Protein AF-A0A7S2B6I6-F1 (afdb_monomer)

Foldseek 3Di:
DDDDDPPQDADADADDDADPDPDDPPDDDDDPVVVPAAADQDPPLQQWEWDQGADPVGRDPRDRIYIYGPDDDDVPGGHHHHPHHCVNVVDLVVSQVVCCVPPNDGDDHPSND

Structure (mmCIF, N/CA/C/O backbone):
data_AF-A0A7S2B6I6-F1
#
_entry.id   AF-A0A7S2B6I6-F1
#
loop_
_atom_site.group_PDB
_atom_site.id
_atom_site.type_symbol
_atom_site.label_atom_id
_atom_site.label_alt_id
_atom_site.label_comp_id
_atom_site.label_asym_id
_atom_site.label_entity_id
_atom_site.label_seq_id
_atom_site.pdbx_PDB_ins_code
_atom_site.Cartn_x
_atom_site.Cartn_y
_atom_site.Cartn_z
_atom_site.occupancy
_atom_site.B_iso_or_equiv
_atom_site.auth_seq_id
_atom_site.auth_comp_id
_atom_site.auth_asym_id
_atom_site.auth_atom_id
_atom_site.pdbx_PDB_model_num
ATOM 1 N N . GLY A 1 1 ? 11.445 10.837 -34.053 1.00 36.44 1 GLY A N 1
ATOM 2 C CA . GLY A 1 1 ? 11.838 9.477 -33.651 1.00 36.44 1 GLY A CA 1
ATOM 3 C C . GLY A 1 1 ? 11.148 9.204 -32.345 1.00 36.44 1 GLY A C 1
ATOM 4 O O . GLY A 1 1 ? 11.408 9.941 -31.406 1.00 36.44 1 GLY A O 1
ATOM 5 N N . ALA A 1 2 ? 10.172 8.302 -32.346 1.00 36.53 2 ALA A N 1
ATOM 6 C CA . ALA A 1 2 ? 9.285 8.082 -31.212 1.00 36.53 2 ALA A CA 1
ATOM 7 C C . ALA A 1 2 ? 9.985 7.281 -30.103 1.00 36.53 2 ALA A C 1
ATOM 9 O O . ALA A 1 2 ? 10.546 6.223 -30.371 1.00 36.53 2 ALA A O 1
ATOM 10 N N . ASP A 1 3 ? 9.941 7.869 -28.907 1.00 42.91 3 ASP A N 1
ATOM 11 C CA . ASP A 1 3 ? 9.575 7.259 -27.625 1.00 42.91 3 ASP A CA 1
ATOM 12 C C . ASP A 1 3 ? 10.276 5.948 -27.227 1.00 42.91 3 ASP A C 1
ATOM 14 O O . ASP A 1 3 ? 9.858 4.850 -27.589 1.00 42.91 3 ASP A O 1
ATOM 18 N N . ALA A 1 4 ? 11.334 6.085 -26.424 1.00 40.16 4 ALA A N 1
ATOM 19 C CA . ALA A 1 4 ? 11.896 4.995 -25.642 1.00 40.16 4 ALA A CA 1
ATOM 20 C C . ALA A 1 4 ? 11.369 5.085 -24.200 1.00 40.16 4 ALA A C 1
ATOM 22 O O . ALA A 1 4 ? 12.025 5.613 -23.307 1.00 40.16 4 ALA A O 1
ATOM 23 N N . SER A 1 5 ? 10.186 4.504 -24.017 1.00 41.97 5 SER A N 1
ATOM 24 C CA . SER A 1 5 ? 9.913 3.578 -22.917 1.00 41.97 5 SER A CA 1
ATOM 25 C C . SER A 1 5 ? 9.896 4.168 -21.503 1.00 41.97 5 SER A C 1
ATOM 27 O O . SER A 1 5 ? 10.746 3.847 -20.678 1.00 41.97 5 SER A O 1
ATOM 29 N N . ASN A 1 6 ? 8.799 4.845 -21.149 1.00 38.66 6 ASN A N 1
ATOM 30 C CA . ASN A 1 6 ? 8.284 4.893 -19.766 1.00 38.66 6 ASN A CA 1
ATOM 31 C C . ASN A 1 6 ? 7.772 3.510 -19.288 1.00 38.66 6 ASN A C 1
ATOM 33 O O . ASN A 1 6 ? 6.760 3.405 -18.592 1.00 38.66 6 ASN A O 1
ATOM 37 N N . ALA A 1 7 ? 8.418 2.427 -19.719 1.00 37.69 7 ALA A N 1
ATOM 38 C CA . ALA A 1 7 ? 8.049 1.072 -19.362 1.00 37.69 7 ALA A CA 1
ATOM 39 C C . ALA A 1 7 ? 8.603 0.785 -17.967 1.00 37.69 7 ALA A C 1
ATOM 41 O O . ALA A 1 7 ? 9.738 0.350 -17.818 1.00 37.69 7 ALA A O 1
ATOM 42 N N . VAL A 1 8 ? 7.797 1.065 -16.945 1.00 43.56 8 VAL A N 1
ATOM 43 C CA . VAL A 1 8 ? 8.004 0.490 -15.616 1.00 43.56 8 VAL A CA 1
ATOM 44 C C . VAL A 1 8 ? 7.504 -0.948 -15.694 1.00 43.56 8 VAL A C 1
ATOM 46 O O . VAL A 1 8 ? 6.296 -1.193 -15.730 1.00 43.56 8 VAL A O 1
ATOM 49 N N . THR A 1 9 ? 8.428 -1.895 -15.792 1.00 43.25 9 THR A N 1
ATOM 50 C CA . THR A 1 9 ? 8.135 -3.322 -15.665 1.00 43.25 9 THR A CA 1
ATOM 51 C C . THR A 1 9 ? 7.919 -3.650 -14.194 1.00 43.25 9 THR A C 1
ATOM 53 O O . THR A 1 9 ? 8.762 -3.360 -13.353 1.00 43.25 9 THR A O 1
ATOM 56 N N . ILE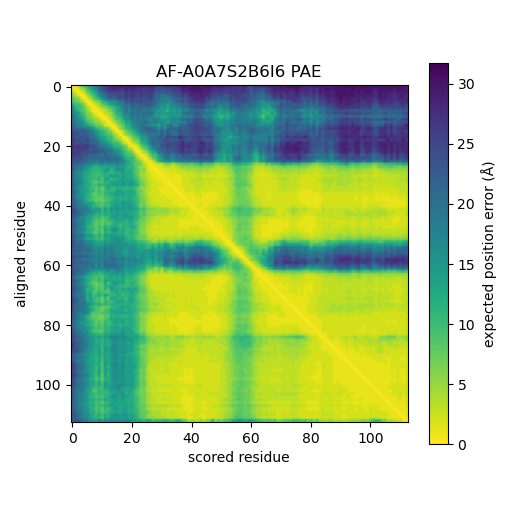 A 1 10 ? 6.763 -4.233 -13.876 1.00 49.75 10 ILE A N 1
ATOM 57 C CA . ILE A 1 10 ? 6.546 -4.892 -12.588 1.00 49.75 10 ILE A CA 1
ATOM 58 C C . ILE A 1 10 ? 6.821 -6.368 -12.822 1.00 49.75 10 ILE A C 1
ATOM 60 O O . ILE A 1 10 ? 5.960 -7.088 -13.332 1.00 49.75 10 ILE A O 1
ATOM 64 N N . ASP A 1 11 ? 8.017 -6.805 -12.453 1.00 51.62 11 ASP A N 1
ATOM 65 C CA . ASP A 1 11 ? 8.331 -8.223 -12.387 1.00 51.62 11 ASP A CA 1
ATOM 66 C C . ASP A 1 11 ? 7.903 -8.763 -11.022 1.00 51.62 11 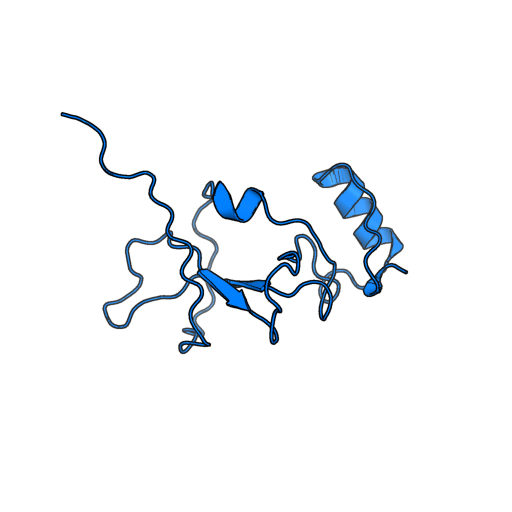ASP A C 1
ATOM 68 O O . ASP A 1 11 ? 8.331 -8.286 -9.971 1.00 51.62 11 ASP A O 1
ATOM 72 N N . ILE A 1 12 ? 7.019 -9.760 -11.036 1.00 46.25 12 ILE A N 1
ATOM 73 C CA . ILE A 1 12 ? 6.685 -10.543 -9.846 1.00 46.25 12 ILE A CA 1
ATOM 74 C C . ILE A 1 12 ? 7.667 -11.713 -9.826 1.00 46.25 12 ILE A C 1
ATOM 76 O O . ILE A 1 12 ? 7.426 -12.750 -10.445 1.00 46.25 12 ILE A O 1
ATOM 80 N N . ALA A 1 13 ? 8.805 -11.523 -9.162 1.00 45.59 13 ALA A N 1
ATOM 81 C CA . ALA A 1 13 ? 9.812 -12.563 -8.988 1.00 45.59 13 ALA A CA 1
ATOM 82 C C . ALA A 1 13 ? 9.661 -13.248 -7.612 1.00 45.59 13 ALA A C 1
ATOM 84 O O . ALA A 1 13 ? 9.332 -12.582 -6.627 1.00 45.59 13 ALA A O 1
ATOM 85 N N . PRO A 1 14 ? 9.911 -14.568 -7.499 1.00 39.66 14 PRO A N 1
ATOM 86 C CA . PRO A 1 14 ? 10.132 -15.205 -6.199 1.00 39.66 14 PRO A CA 1
ATOM 87 C C . PRO A 1 14 ? 11.362 -14.582 -5.516 1.00 39.66 14 PRO A C 1
ATOM 89 O O . PRO A 1 14 ? 12.230 -14.063 -6.214 1.00 39.66 14 PRO A O 1
ATOM 92 N N . LEU A 1 15 ? 11.440 -14.634 -4.174 1.00 44.94 15 LEU A N 1
ATOM 93 C CA . LEU A 1 15 ? 12.512 -14.009 -3.377 1.00 44.94 15 LEU A CA 1
ATOM 94 C C . LEU A 1 15 ? 13.906 -14.251 -3.992 1.00 44.94 15 LEU A C 1
ATOM 96 O O . LEU A 1 15 ? 14.498 -15.317 -3.821 1.00 44.94 15 LEU A O 1
ATOM 100 N N . ALA A 1 16 ? 14.438 -13.242 -4.676 1.00 47.41 16 ALA A N 1
ATOM 101 C CA . ALA A 1 16 ? 15.851 -13.144 -4.998 1.00 47.41 16 ALA A CA 1
ATOM 102 C C . ALA A 1 16 ? 16.559 -12.422 -3.844 1.00 47.41 16 ALA A C 1
ATOM 104 O O . ALA A 1 16 ? 15.976 -11.561 -3.185 1.00 47.41 16 ALA A O 1
ATOM 105 N N . SER A 1 17 ? 17.805 -12.818 -3.581 1.00 46.62 17 SER A N 1
ATOM 106 C CA . SER A 1 17 ? 18.631 -12.332 -2.472 1.00 46.62 17 SER A CA 1
ATOM 107 C C . SER A 1 17 ? 18.632 -10.801 -2.390 1.00 46.62 17 SER A C 1
ATOM 109 O O . SER A 1 17 ? 19.189 -10.129 -3.254 1.00 46.62 17 SER A O 1
ATOM 111 N N . THR A 1 18 ? 18.042 -10.244 -1.331 1.00 47.09 18 THR A N 1
ATOM 112 C CA . THR A 1 18 ? 18.069 -8.806 -1.060 1.00 47.09 18 THR A CA 1
ATOM 113 C C . THR A 1 18 ? 19.470 -8.394 -0.609 1.00 47.09 18 THR A C 1
ATOM 115 O O . THR A 1 18 ? 20.030 -8.921 0.353 1.00 47.09 18 THR A O 1
ATOM 118 N N . CYS A 1 19 ? 20.079 -7.446 -1.316 1.00 44.75 19 CYS A N 1
ATOM 119 C CA . CYS A 1 19 ? 21.341 -6.841 -0.910 1.00 44.75 19 CYS A CA 1
ATOM 120 C C . CYS A 1 19 ? 21.113 -5.957 0.329 1.00 44.75 19 CYS A C 1
ATOM 122 O O . CYS A 1 19 ? 20.547 -4.870 0.246 1.00 44.75 19 CYS A O 1
ATOM 124 N N . ALA A 1 20 ? 21.556 -6.437 1.494 1.00 45.62 20 ALA A N 1
ATOM 125 C CA . ALA A 1 20 ? 21.386 -5.813 2.809 1.00 45.62 20 ALA A CA 1
ATOM 126 C C . ALA A 1 20 ? 22.317 -4.605 3.054 1.00 45.62 20 ALA A C 1
ATOM 128 O O . ALA A 1 20 ? 22.971 -4.510 4.092 1.00 45.62 20 ALA A O 1
ATOM 129 N N . SER A 1 21 ? 22.428 -3.685 2.097 1.00 44.47 21 SER A N 1
ATOM 130 C CA . SER A 1 21 ? 23.113 -2.406 2.310 1.00 44.47 21 SER A CA 1
ATOM 131 C C . SER A 1 21 ? 22.065 -1.322 2.491 1.00 44.47 21 SER A C 1
ATOM 133 O O . SER A 1 21 ? 21.226 -1.129 1.619 1.00 44.47 21 SER A O 1
ATOM 135 N N . ALA A 1 22 ? 22.087 -0.675 3.659 1.00 44.81 22 ALA A N 1
ATOM 136 C CA . ALA A 1 22 ? 21.155 0.371 4.059 1.00 44.81 22 ALA A CA 1
ATOM 137 C C . ALA A 1 22 ? 20.998 1.415 2.945 1.00 44.81 22 ALA A C 1
ATOM 139 O O . ALA A 1 22 ? 21.890 2.230 2.712 1.00 44.81 22 ALA A O 1
ATOM 140 N N . LEU A 1 23 ? 19.868 1.353 2.242 1.00 50.78 23 LEU A N 1
ATOM 141 C CA . LEU A 1 23 ? 19.532 2.275 1.171 1.00 50.78 23 LEU A CA 1
ATOM 142 C C . LEU A 1 23 ? 19.237 3.638 1.803 1.00 50.78 23 LEU A C 1
ATOM 144 O O . LEU A 1 23 ? 18.186 3.837 2.414 1.00 50.78 23 LEU A O 1
ATOM 148 N N . SER A 1 24 ? 20.160 4.590 1.671 1.00 48.06 24 SER A N 1
ATOM 149 C CA . SER A 1 24 ? 19.783 5.999 1.733 1.00 48.06 24 SER A CA 1
ATOM 150 C C . SER A 1 24 ? 18.827 6.254 0.574 1.00 48.06 24 SER A C 1
ATOM 152 O O . SER A 1 24 ? 19.156 5.971 -0.576 1.00 48.06 24 SER A O 1
ATOM 154 N N . VAL A 1 25 ? 17.625 6.746 0.867 1.00 51.41 25 VAL A N 1
ATOM 155 C CA . VAL A 1 25 ? 16.663 7.125 -0.173 1.00 51.41 25 VAL A CA 1
ATOM 156 C C . VAL A 1 25 ? 17.232 8.323 -0.935 1.00 51.41 25 VAL A C 1
ATOM 158 O O . VAL A 1 25 ? 17.077 9.468 -0.517 1.00 51.41 25 VAL A O 1
ATOM 161 N N . GLU A 1 26 ? 17.916 8.070 -2.046 1.00 64.56 26 GLU A N 1
ATOM 162 C CA . GLU A 1 26 ? 18.380 9.100 -2.973 1.00 64.56 26 GLU A CA 1
ATOM 163 C C . GLU A 1 26 ? 17.396 9.204 -4.138 1.00 64.56 26 GLU A C 1
ATOM 165 O O . GLU A 1 26 ? 17.588 8.647 -5.214 1.00 64.56 26 GLU A O 1
ATOM 170 N N . GLY A 1 27 ? 16.298 9.925 -3.894 1.00 69.56 27 GLY A N 1
ATOM 171 C CA . GLY A 1 27 ? 15.360 10.346 -4.933 1.00 69.56 27 GLY A CA 1
ATOM 172 C C . GLY A 1 27 ? 13.909 9.933 -4.703 1.00 69.56 27 GLY A C 1
ATOM 173 O O . GLY A 1 27 ? 13.564 9.158 -3.815 1.00 69.56 27 GLY A O 1
ATOM 174 N N . SER A 1 28 ? 13.026 10.503 -5.516 1.00 78.38 28 SER A N 1
ATOM 175 C CA . SER A 1 28 ? 11.610 10.144 -5.594 1.00 78.38 28 SER A CA 1
ATOM 176 C C . SER A 1 28 ? 11.264 9.880 -7.053 1.00 78.38 28 SER A C 1
ATOM 178 O O . SER A 1 28 ? 11.755 10.579 -7.938 1.00 78.38 28 SER A O 1
ATOM 180 N N . ALA A 1 29 ? 10.417 8.887 -7.302 1.00 82.56 29 ALA A N 1
ATOM 181 C CA . ALA A 1 29 ? 9.998 8.498 -8.642 1.00 82.56 29 ALA A CA 1
ATOM 182 C C . ALA A 1 29 ? 8.491 8.224 -8.681 1.00 82.56 29 ALA A C 1
ATOM 184 O O . ALA A 1 29 ? 7.868 7.933 -7.657 1.00 82.56 29 ALA A O 1
ATOM 185 N N . LEU A 1 30 ? 7.906 8.346 -9.873 1.00 85.75 30 LEU A N 1
ATOM 186 C CA . LEU A 1 30 ? 6.495 8.064 -10.119 1.00 85.75 30 LEU A CA 1
ATOM 187 C C . LEU A 1 30 ? 6.351 6.684 -10.753 1.00 85.75 30 LEU A C 1
ATOM 189 O O . LEU A 1 30 ? 6.799 6.455 -11.874 1.00 85.75 30 LEU A O 1
ATOM 193 N N . TYR A 1 31 ? 5.666 5.793 -10.046 1.00 87.31 31 TYR A N 1
ATOM 194 C CA . TYR A 1 31 ? 5.404 4.428 -10.483 1.00 87.31 31 TYR A CA 1
ATOM 195 C C . TYR A 1 31 ? 3.902 4.252 -10.691 1.00 87.31 31 TYR A C 1
ATOM 197 O O . TYR A 1 31 ? 3.149 3.983 -9.755 1.00 87.31 31 TYR A O 1
ATOM 205 N N . LEU A 1 32 ? 3.444 4.459 -11.925 1.00 89.62 32 LEU A N 1
ATOM 206 C CA . LEU A 1 32 ? 2.010 4.537 -12.223 1.00 89.62 32 LEU A CA 1
ATOM 207 C C . LEU A 1 32 ? 1.269 3.243 -11.884 1.00 89.62 32 LEU A C 1
ATOM 209 O O . LEU A 1 32 ? 0.200 3.291 -11.288 1.00 89.62 32 LEU A O 1
ATOM 213 N N . LEU A 1 33 ? 1.851 2.091 -12.221 1.00 89.81 33 LEU A N 1
ATOM 214 C CA . LEU A 1 33 ? 1.212 0.801 -11.977 1.00 89.81 33 LEU A CA 1
ATOM 215 C C . LEU A 1 33 ? 1.133 0.468 -10.481 1.00 89.81 33 LEU A C 1
ATOM 217 O O . LEU A 1 33 ? 0.089 0.018 -10.019 1.00 89.81 33 LEU A O 1
ATOM 221 N N . SER A 1 34 ? 2.184 0.739 -9.700 1.00 90.44 34 SER A N 1
ATOM 222 C CA . SER A 1 34 ? 2.131 0.508 -8.251 1.00 90.44 34 SER A CA 1
ATOM 223 C C . SER A 1 34 ? 1.250 1.515 -7.513 1.00 90.44 34 SER A C 1
ATOM 225 O O . SER A 1 34 ? 0.688 1.180 -6.474 1.00 90.44 34 SER A O 1
ATOM 227 N N . SER A 1 35 ? 1.054 2.713 -8.073 1.00 92.25 35 SER A N 1
ATOM 228 C CA . SER A 1 35 ? 0.122 3.715 -7.536 1.00 92.25 35 SER A CA 1
ATOM 229 C C . SER A 1 35 ? -1.345 3.271 -7.610 1.00 92.25 35 SER A C 1
ATOM 231 O O . SER A 1 35 ? -2.191 3.868 -6.952 1.00 92.25 35 SER A O 1
ATOM 233 N N . MET A 1 36 ? -1.656 2.222 -8.382 1.00 94.62 36 MET A N 1
ATOM 234 C CA . MET A 1 36 ? -2.994 1.622 -8.453 1.00 94.62 36 MET A CA 1
ATOM 235 C C . MET A 1 36 ? -3.273 0.620 -7.321 1.00 94.62 36 MET A C 1
ATOM 237 O O . MET A 1 36 ? -4.406 0.162 -7.184 1.00 94.62 36 MET A O 1
ATOM 241 N N . LEU A 1 37 ? -2.261 0.239 -6.533 1.00 96.12 37 LEU A N 1
ATOM 242 C CA . LEU A 1 37 ? -2.400 -0.742 -5.457 1.00 96.12 37 LEU A CA 1
ATOM 243 C C . LEU A 1 37 ? -2.999 -0.088 -4.221 1.00 96.12 37 LEU A C 1
ATOM 245 O O . LEU A 1 37 ? -2.428 0.861 -3.689 1.00 96.12 37 LEU A O 1
ATOM 249 N N . ASN A 1 38 ? -4.107 -0.630 -3.723 1.00 97.38 38 ASN A N 1
ATOM 250 C CA . ASN A 1 38 ? -4.738 -0.129 -2.508 1.00 97.38 38 ASN A CA 1
ATOM 251 C C . ASN A 1 38 ? -3.961 -0.512 -1.244 1.00 97.38 38 ASN A C 1
ATOM 253 O O . ASN A 1 38 ? -3.105 -1.399 -1.225 1.00 97.38 38 ASN A O 1
ATOM 257 N N . HIS A 1 39 ? -4.308 0.160 -0.151 1.00 96.94 39 HIS A N 1
ATOM 258 C CA . HIS A 1 39 ? -3.681 -0.044 1.142 1.00 96.94 39 HIS A CA 1
ATOM 259 C C . HIS A 1 39 ? -4.292 -1.196 1.953 1.00 96.94 39 HIS A C 1
ATOM 261 O O . HIS A 1 39 ? -5.511 -1.292 2.108 1.00 96.94 39 HIS A O 1
ATOM 267 N N . ALA A 1 40 ? -3.430 -1.961 2.619 1.00 97.00 40 ALA A N 1
ATOM 268 C CA . ALA A 1 40 ? -3.749 -2.686 3.846 1.00 97.00 40 ALA A CA 1
ATOM 269 C C . ALA A 1 40 ? -2.625 -2.486 4.878 1.00 97.00 40 ALA A C 1
ATOM 271 O O . ALA A 1 40 ? -1.473 -2.286 4.507 1.00 97.00 40 ALA A O 1
ATOM 272 N N . CYS A 1 41 ? -2.945 -2.494 6.177 1.00 95.38 41 CYS A N 1
ATOM 273 C CA . CYS A 1 41 ? -1.988 -2.062 7.207 1.00 95.38 41 CYS A CA 1
ATOM 274 C C . CYS A 1 41 ? -0.835 -3.044 7.451 1.00 95.38 41 CYS A C 1
ATOM 276 O O . CYS A 1 41 ? 0.216 -2.629 7.939 1.00 95.38 41 CYS A O 1
ATOM 278 N N . GLY A 1 42 ? -1.029 -4.323 7.139 1.00 91.94 42 GLY A N 1
ATOM 279 C CA . GLY A 1 42 ? -0.026 -5.363 7.330 1.00 91.94 42 GLY A CA 1
ATOM 280 C C . GLY A 1 42 ? -0.524 -6.729 6.872 1.00 91.94 42 GLY A C 1
ATOM 281 O O . GLY A 1 42 ? -1.654 -6.867 6.387 1.00 91.94 42 GLY A O 1
ATOM 282 N N . ALA A 1 43 ? 0.332 -7.736 7.023 1.00 89.00 43 ALA A N 1
ATOM 283 C CA . ALA A 1 43 ? -0.013 -9.115 6.716 1.00 89.00 43 ALA A CA 1
ATOM 284 C C . ALA A 1 43 ? -1.203 -9.606 7.577 1.00 89.00 43 ALA A C 1
ATOM 286 O O . ALA A 1 43 ? -1.337 -9.205 8.737 1.00 89.00 43 ALA A O 1
ATOM 287 N N . PRO A 1 44 ? -2.074 -10.480 7.036 1.00 91.31 44 PRO A N 1
ATOM 288 C CA . PRO A 1 44 ? -2.009 -11.068 5.694 1.00 91.31 44 PRO A CA 1
ATOM 289 C C . PRO A 1 44 ? -2.702 -10.231 4.601 1.00 91.31 44 PRO A C 1
ATOM 291 O O . PRO A 1 44 ? -2.705 -10.653 3.443 1.00 91.31 44 PRO A O 1
ATOM 294 N N . ASP A 1 45 ? -3.322 -9.098 4.947 1.00 94.88 45 ASP A N 1
ATOM 295 C CA . ASP A 1 45 ? -4.122 -8.297 4.008 1.00 94.88 45 ASP A CA 1
ATOM 296 C C . ASP A 1 45 ? -3.252 -7.493 3.037 1.00 94.88 45 ASP A C 1
ATOM 298 O O . ASP A 1 45 ? -3.620 -7.353 1.871 1.00 94.88 45 ASP A O 1
ATOM 302 N N . ALA A 1 46 ? -2.108 -6.983 3.509 1.00 95.62 46 ALA A N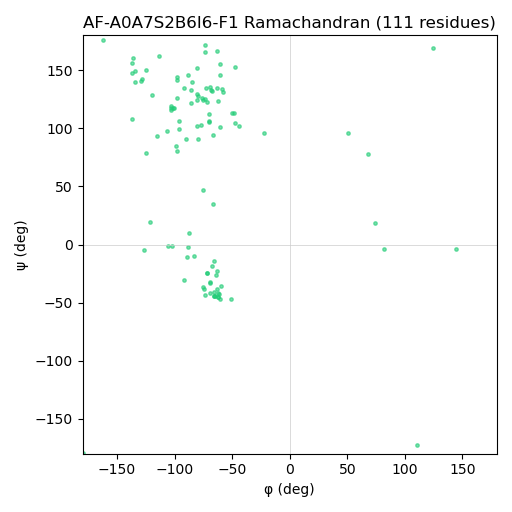 1
ATOM 303 C CA . ALA A 1 46 ? -1.035 -6.484 2.656 1.00 95.62 46 ALA A CA 1
ATOM 304 C C . ALA A 1 46 ? -0.230 -7.689 2.158 1.00 95.62 46 ALA A C 1
ATOM 306 O O . ALA A 1 46 ? 0.528 -8.302 2.912 1.00 95.62 46 ALA A O 1
ATOM 307 N N . ASN A 1 47 ? -0.476 -8.076 0.911 1.00 95.25 47 ASN A N 1
ATOM 308 C CA . ASN A 1 47 ? 0.047 -9.303 0.312 1.00 95.25 47 ASN A CA 1
ATOM 309 C C . ASN A 1 47 ? 1.235 -9.056 -0.629 1.00 95.25 47 ASN A C 1
ATOM 311 O O . ASN A 1 47 ? 1.799 -10.021 -1.141 1.00 95.25 47 ASN A O 1
ATOM 315 N N . VAL A 1 48 ? 1.634 -7.795 -0.822 1.00 94.50 48 VAL A N 1
ATOM 316 C CA . VAL A 1 48 ? 2.829 -7.403 -1.577 1.00 94.50 48 VAL A CA 1
ATOM 317 C C . VAL A 1 48 ? 3.617 -6.291 -0.873 1.00 94.50 48 VAL A C 1
ATOM 319 O O . VAL A 1 48 ? 3.038 -5.416 -0.225 1.00 94.50 48 VAL A O 1
ATOM 322 N N . GLU A 1 49 ? 4.937 -6.301 -1.041 1.00 91.56 49 GLU A N 1
ATOM 323 C CA . GLU A 1 49 ? 5.884 -5.302 -0.534 1.00 91.56 49 GLU A CA 1
ATOM 324 C C . GLU A 1 49 ? 6.740 -4.718 -1.664 1.00 91.56 49 GLU A C 1
ATOM 326 O O . GLU A 1 49 ? 7.013 -5.379 -2.666 1.00 91.56 49 GLU A O 1
ATOM 331 N N . PHE A 1 50 ? 7.166 -3.464 -1.501 1.00 87.88 50 PHE A N 1
ATOM 332 C CA . PHE A 1 50 ? 8.064 -2.795 -2.439 1.00 87.88 50 PHE A CA 1
ATOM 333 C C . PHE A 1 50 ? 9.513 -3.207 -2.187 1.00 87.88 50 PHE A C 1
ATOM 335 O O . PHE A 1 50 ? 10.010 -3.080 -1.070 1.00 87.88 50 PHE A O 1
ATOM 342 N N . ALA A 1 51 ? 10.208 -3.622 -3.240 1.00 83.56 51 ALA A N 1
ATOM 343 C CA . ALA A 1 51 ? 11.633 -3.905 -3.206 1.00 83.56 51 ALA A CA 1
ATOM 344 C C . ALA A 1 51 ? 12.355 -3.185 -4.344 1.00 83.56 51 ALA A C 1
ATOM 346 O O . ALA A 1 51 ? 11.877 -3.135 -5.476 1.00 83.56 51 ALA A O 1
ATOM 347 N N . PHE A 1 52 ? 13.537 -2.666 -4.036 1.00 77.25 52 PHE A N 1
ATOM 348 C CA . PHE A 1 52 ? 14.486 -2.171 -5.024 1.00 77.25 52 PHE A CA 1
ATOM 349 C C . PHE A 1 52 ? 15.608 -3.198 -5.095 1.00 77.25 52 PHE A C 1
ATOM 351 O O . PHE A 1 52 ? 16.457 -3.262 -4.205 1.00 77.25 52 PHE A O 1
ATOM 358 N N . LEU A 1 53 ? 15.536 -4.082 -6.088 1.00 67.44 53 LEU A N 1
ATOM 359 C CA . LEU A 1 53 ? 16.513 -5.150 -6.255 1.00 67.44 53 LEU A CA 1
ATOM 360 C C . LEU A 1 53 ? 17.710 -4.627 -7.050 1.00 67.44 53 LEU A C 1
ATOM 362 O O . LEU A 1 53 ? 17.548 -3.994 -8.091 1.00 67.44 53 LEU A O 1
ATOM 366 N N . CYS A 1 54 ? 18.915 -4.921 -6.569 1.00 62.75 54 CYS A N 1
ATOM 367 C CA . CYS A 1 54 ? 20.133 -4.761 -7.355 1.00 62.75 54 CYS A CA 1
ATOM 368 C C . CYS A 1 54 ? 20.426 -6.084 -8.075 1.00 62.75 54 CYS A C 1
ATOM 370 O O . CYS A 1 54 ? 20.342 -7.147 -7.460 1.00 62.75 54 CYS A O 1
ATOM 372 N N . GLY A 1 55 ? 20.758 -6.021 -9.365 1.00 56.78 55 GLY A N 1
ATOM 373 C CA . GLY A 1 55 ? 21.197 -7.180 -10.143 1.00 56.78 55 GLY A CA 1
ATOM 374 C C . GLY A 1 55 ? 22.624 -7.617 -9.788 1.00 56.78 55 GLY A C 1
ATOM 375 O O . GLY A 1 55 ? 23.344 -6.932 -9.056 1.00 56.78 55 GLY A O 1
ATOM 376 N N . GLU A 1 56 ? 23.050 -8.766 -10.321 1.00 54.44 56 GLU A N 1
ATOM 377 C CA . GLU A 1 56 ? 24.404 -9.322 -10.122 1.00 54.44 56 GLU A CA 1
ATOM 378 C C . GLU A 1 56 ? 25.507 -8.429 -10.726 1.00 54.44 56 GLU A C 1
ATOM 380 O O . GLU A 1 56 ? 26.643 -8.404 -10.256 1.00 54.44 56 GLU A O 1
ATOM 385 N N . ASP A 1 57 ? 25.148 -7.650 -11.741 1.00 54.31 57 ASP A N 1
ATOM 386 C CA . ASP A 1 57 ? 25.935 -6.651 -12.461 1.00 54.31 57 ASP A CA 1
ATOM 387 C C . ASP A 1 57 ? 25.882 -5.244 -11.816 1.00 54.31 57 ASP A C 1
ATOM 389 O O . ASP A 1 57 ? 26.406 -4.272 -12.366 1.00 54.31 57 ASP A O 1
ATOM 393 N N . GLY A 1 58 ? 25.322 -5.146 -10.604 1.00 53.22 58 GLY A N 1
ATOM 394 C CA . GLY A 1 58 ? 25.169 -3.920 -9.820 1.00 53.22 58 GLY A CA 1
ATOM 395 C C . GLY A 1 58 ? 23.711 -3.477 -9.718 1.00 53.22 58 GLY A C 1
ATOM 396 O O . GLY A 1 58 ? 22.793 -4.179 -10.141 1.00 53.22 58 GLY A O 1
ATOM 397 N N . CYS A 1 59 ? 23.462 -2.293 -9.152 1.00 52.75 59 CYS A N 1
ATOM 398 C CA . CYS A 1 59 ? 22.142 -1.676 -9.250 1.00 52.75 59 CYS A CA 1
ATOM 399 C C . CYS A 1 59 ? 21.859 -1.467 -10.749 1.00 52.75 59 CYS A C 1
ATOM 401 O O . CYS A 1 59 ? 22.402 -0.534 -11.347 1.00 52.75 59 CYS A O 1
ATOM 403 N N . GLY A 1 60 ? 21.053 -2.335 -11.378 1.00 52.12 60 GLY A N 1
ATOM 404 C CA . GLY A 1 60 ? 20.463 -2.052 -12.688 1.00 52.12 60 GLY A CA 1
ATOM 405 C C . GLY A 1 60 ? 19.858 -0.647 -12.665 1.00 52.12 60 GLY A C 1
ATOM 406 O O . GLY A 1 60 ? 19.566 -0.155 -11.576 1.00 52.12 60 GLY A O 1
ATOM 407 N N . ARG A 1 61 ? 19.770 0.022 -13.831 1.00 54.09 61 ARG A N 1
ATOM 408 C CA . ARG A 1 61 ? 19.378 1.446 -14.002 1.00 54.09 61 ARG A CA 1
ATOM 409 C C . ARG A 1 61 ? 18.553 1.943 -12.807 1.00 54.09 61 ARG A C 1
ATOM 411 O O . ARG A 1 61 ? 17.365 1.661 -12.742 1.00 54.09 61 ARG A O 1
ATOM 418 N N . GLY A 1 62 ? 19.212 2.585 -11.835 1.00 59.16 62 GLY A N 1
ATOM 419 C CA . GLY A 1 62 ? 18.633 2.806 -10.507 1.00 59.16 62 GLY A CA 1
ATOM 420 C C . GLY A 1 62 ? 17.234 3.405 -10.613 1.00 59.16 62 GLY A C 1
ATOM 421 O O . GLY A 1 62 ? 17.086 4.514 -11.123 1.00 59.16 62 GLY A O 1
ATOM 422 N N . GLY A 1 63 ? 16.218 2.645 -10.204 1.00 71.00 63 GLY A N 1
ATOM 423 C CA . GLY A 1 63 ? 14.824 3.041 -10.397 1.00 71.00 63 GLY A CA 1
ATOM 424 C C . GLY A 1 63 ? 13.840 1.914 -10.690 1.00 71.00 63 GLY A C 1
ATOM 425 O O . GLY A 1 63 ? 12.653 2.198 -10.759 1.00 71.00 63 GLY A O 1
ATOM 426 N N . ASP A 1 64 ? 14.265 0.660 -10.843 1.00 76.81 64 ASP A N 1
ATOM 427 C CA . ASP A 1 64 ? 13.310 -0.441 -11.007 1.00 76.81 64 ASP A CA 1
ATOM 428 C C . ASP A 1 64 ? 12.618 -0.777 -9.673 1.00 76.81 64 ASP A C 1
ATOM 430 O O . ASP A 1 64 ? 13.268 -1.048 -8.659 1.00 76.81 64 ASP A O 1
ATOM 434 N N . LEU A 1 65 ? 11.279 -0.758 -9.672 1.00 80.81 65 LEU A N 1
ATOM 435 C CA . LEU A 1 65 ? 10.444 -1.113 -8.524 1.00 80.81 65 LEU A CA 1
ATOM 436 C C . LEU A 1 65 ? 9.898 -2.532 -8.690 1.00 80.81 65 LEU A C 1
ATOM 438 O O . LEU A 1 65 ? 9.096 -2.800 -9.582 1.00 80.81 65 LEU A O 1
ATOM 442 N N . THR A 1 66 ? 10.274 -3.420 -7.777 1.00 84.62 66 THR A N 1
ATOM 443 C CA . THR A 1 66 ? 9.763 -4.792 -7.701 1.00 84.62 66 THR A CA 1
ATOM 444 C C . THR A 1 66 ? 8.644 -4.896 -6.662 1.00 84.62 66 THR A C 1
ATOM 446 O O . THR A 1 66 ? 8.721 -4.284 -5.595 1.00 84.62 66 THR A O 1
ATOM 449 N N . LEU A 1 67 ? 7.613 -5.696 -6.957 1.00 88.38 67 LEU A N 1
ATOM 450 C CA . LEU A 1 67 ? 6.602 -6.118 -5.983 1.00 88.38 67 LEU A CA 1
ATOM 451 C C . LEU A 1 67 ? 6.881 -7.554 -5.549 1.00 88.38 67 LEU A C 1
ATOM 453 O O . LEU A 1 67 ? 6.777 -8.479 -6.354 1.00 88.38 67 LEU A O 1
ATOM 457 N N . LEU A 1 68 ? 7.197 -7.745 -4.274 1.00 89.88 68 LEU A N 1
ATOM 458 C CA . LEU A 1 68 ? 7.414 -9.065 -3.695 1.00 89.88 68 LEU A CA 1
ATOM 459 C C . LEU A 1 68 ? 6.153 -9.530 -2.981 1.00 89.88 68 LEU A C 1
ATOM 461 O O . LEU A 1 68 ? 5.643 -8.833 -2.110 1.00 89.88 68 LEU A O 1
ATOM 465 N N . ALA A 1 69 ? 5.657 -10.714 -3.331 1.00 91.75 69 ALA A N 1
ATOM 466 C CA . ALA A 1 69 ? 4.559 -11.329 -2.600 1.00 91.75 69 ALA A CA 1
ATOM 467 C C . ALA A 1 69 ? 5.023 -11.751 -1.195 1.00 91.75 69 ALA A C 1
ATOM 469 O O . ALA A 1 69 ? 6.057 -12.402 -1.051 1.00 91.75 69 ALA A O 1
ATOM 470 N N . THR A 1 70 ? 4.244 -11.423 -0.162 1.00 90.44 70 THR A N 1
ATOM 471 C CA . THR A 1 70 ? 4.544 -11.798 1.238 1.00 90.44 70 THR A CA 1
ATOM 472 C C . THR A 1 70 ? 3.965 -13.160 1.628 1.00 90.44 70 THR A C 1
ATOM 474 O O . THR A 1 70 ? 4.278 -13.711 2.683 1.00 90.44 70 THR A O 1
ATOM 477 N N . ARG A 1 71 ? 3.102 -13.712 0.771 1.00 92.88 71 ARG A N 1
ATOM 478 C CA . ARG A 1 71 ? 2.476 -15.034 0.876 1.00 92.88 71 ARG A CA 1
ATOM 479 C C . ARG A 1 71 ? 1.925 -15.457 -0.483 1.00 92.88 71 ARG A C 1
ATOM 481 O O . ARG A 1 71 ? 1.886 -14.654 -1.410 1.00 92.88 71 ARG A O 1
ATOM 488 N N . ASP A 1 72 ? 1.395 -16.672 -0.568 1.00 94.00 72 ASP A N 1
ATOM 489 C CA . ASP A 1 72 ? 0.633 -17.109 -1.738 1.00 94.00 72 ASP A CA 1
ATOM 490 C C . ASP A 1 72 ? -0.581 -16.197 -1.987 1.00 94.00 72 ASP A C 1
ATOM 492 O O . ASP A 1 72 ? -1.349 -15.883 -1.067 1.00 94.00 72 ASP A O 1
ATOM 496 N N . ILE A 1 73 ? -0.767 -15.799 -3.248 1.00 94.38 73 ILE A N 1
ATOM 497 C CA . ILE A 1 73 ? -1.854 -14.932 -3.720 1.00 94.38 73 ILE A CA 1
ATOM 498 C C . ILE A 1 73 ? -2.665 -15.701 -4.758 1.00 94.38 73 ILE A C 1
ATOM 500 O O . ILE A 1 73 ? -2.112 -16.263 -5.706 1.00 94.38 73 ILE A O 1
ATOM 504 N N . ARG A 1 74 ? -3.987 -15.747 -4.591 1.00 95.31 74 ARG A N 1
ATOM 505 C CA . ARG A 1 74 ? -4.861 -16.443 -5.546 1.00 95.31 74 ARG A CA 1
ATOM 506 C C . ARG A 1 74 ? -5.144 -15.571 -6.766 1.00 95.31 74 ARG A C 1
ATOM 508 O O . ARG A 1 74 ? -5.21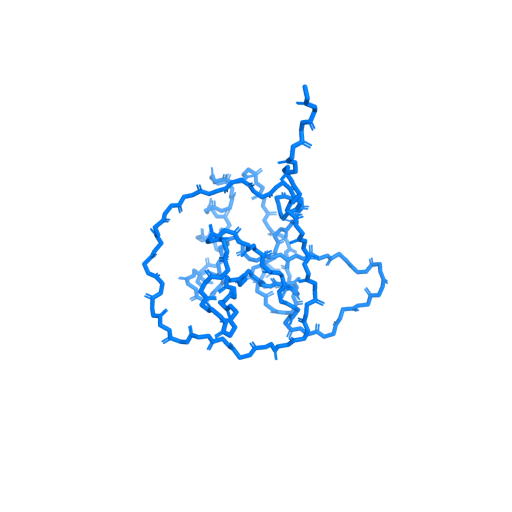6 -14.350 -6.672 1.00 95.31 74 ARG A O 1
ATOM 515 N N . ALA A 1 75 ? -5.396 -16.201 -7.912 1.00 95.06 75 ALA A N 1
ATOM 516 C CA . ALA A 1 75 ? -5.874 -15.480 -9.088 1.00 95.06 75 ALA A CA 1
ATOM 517 C C . ALA A 1 75 ? -7.186 -14.733 -8.774 1.00 95.06 75 ALA A C 1
ATOM 519 O O . ALA A 1 75 ? -8.116 -15.314 -8.213 1.00 95.06 75 ALA A O 1
ATOM 520 N N . GLY A 1 76 ? -7.245 -13.448 -9.132 1.00 96.38 76 GLY A N 1
ATOM 521 C CA . GLY A 1 76 ? -8.378 -12.563 -8.835 1.00 96.38 76 GLY A CA 1
ATOM 522 C C . GLY A 1 76 ? -8.376 -11.959 -7.426 1.00 96.38 76 GLY A C 1
ATOM 523 O O . GLY A 1 76 ? -9.241 -11.139 -7.126 1.00 96.38 76 GLY A O 1
ATOM 524 N N . GLU A 1 77 ? -7.424 -12.324 -6.564 1.00 95.69 77 GLU A N 1
ATOM 525 C CA . GLU A 1 77 ? -7.225 -11.654 -5.281 1.00 95.69 77 GLU A CA 1
ATOM 526 C C . GLU A 1 77 ? -6.605 -10.265 -5.496 1.00 95.69 77 GLU A C 1
ATOM 528 O O . GLU A 1 77 ? -5.663 -10.104 -6.269 1.00 95.69 77 GLU A O 1
ATOM 533 N N . GLU A 1 78 ? -7.138 -9.247 -4.818 1.00 96.12 78 GLU A N 1
ATOM 534 C CA . GLU A 1 78 ? -6.610 -7.884 -4.904 1.00 96.12 78 GLU A CA 1
ATOM 535 C C . GLU A 1 78 ? -5.211 -7.795 -4.281 1.00 96.12 78 GLU A C 1
ATOM 537 O O . GLU A 1 78 ? -4.994 -8.231 -3.147 1.00 96.12 78 GLU A O 1
ATOM 542 N N . LEU A 1 79 ? -4.282 -7.176 -5.008 1.00 96.31 79 LEU A N 1
ATOM 543 C CA . LEU A 1 79 ? -2.954 -6.843 -4.505 1.00 96.31 79 LEU A CA 1
ATOM 544 C C . LEU A 1 79 ? -3.021 -5.576 -3.647 1.00 96.31 79 LEU A C 1
ATOM 546 O O . LEU A 1 79 ? -3.536 -4.548 -4.094 1.00 96.31 79 LEU A O 1
ATOM 550 N N . ARG A 1 80 ? -2.486 -5.639 -2.426 1.00 97.06 80 ARG A N 1
ATOM 551 C CA . ARG A 1 80 ? -2.457 -4.511 -1.487 1.00 97.06 80 ARG A CA 1
ATOM 552 C C . ARG A 1 80 ? -1.089 -4.356 -0.844 1.00 97.06 80 ARG A C 1
ATOM 554 O O . ARG A 1 80 ? -0.479 -5.340 -0.429 1.00 97.06 80 ARG A O 1
ATOM 561 N N . VAL A 1 81 ? -0.663 -3.105 -0.706 1.00 96.00 81 VAL A N 1
ATOM 562 C CA . VAL A 1 81 ? 0.610 -2.695 -0.088 1.00 96.00 81 VAL A CA 1
ATOM 563 C C . VAL A 1 81 ? 0.360 -1.926 1.211 1.00 96.00 81 VAL A C 1
ATOM 565 O O . VAL A 1 81 ? -0.730 -1.394 1.443 1.00 96.00 81 VAL A O 1
ATOM 568 N N . SER A 1 82 ? 1.374 -1.799 2.064 1.00 95.56 82 SER A N 1
ATOM 569 C CA . SER A 1 82 ? 1.282 -0.947 3.253 1.00 95.56 82 SER A CA 1
ATOM 570 C C . SER A 1 82 ? 1.887 0.435 3.002 1.00 95.56 82 SER A C 1
ATOM 572 O O . SER A 1 82 ? 3.099 0.588 2.936 1.00 95.56 82 SER A O 1
ATOM 574 N N . TYR A 1 83 ? 1.043 1.464 2.863 1.00 94.94 83 TYR A N 1
ATOM 575 C CA . TYR A 1 83 ? 1.482 2.865 2.804 1.00 94.94 83 TYR A CA 1
ATOM 576 C C . TYR A 1 83 ? 2.018 3.357 4.154 1.00 94.94 83 TYR A C 1
ATOM 578 O O . TYR A 1 83 ? 2.888 4.220 4.215 1.00 94.94 83 TYR A O 1
ATOM 586 N N . VAL A 1 84 ? 1.438 2.834 5.238 1.00 92.81 84 VAL A N 1
ATOM 587 C CA . VAL A 1 84 ? 1.800 3.126 6.625 1.00 92.81 84 VAL A CA 1
ATOM 588 C C . VAL A 1 84 ? 1.808 1.797 7.370 1.00 92.81 84 VAL A C 1
ATOM 590 O O . VAL A 1 84 ? 0.741 1.224 7.617 1.00 92.81 84 VAL A O 1
ATOM 593 N N . SER A 1 85 ? 3.003 1.313 7.712 1.00 82.44 85 SER A N 1
ATOM 594 C CA . SER A 1 85 ? 3.183 0.029 8.388 1.00 82.44 85 SER A CA 1
ATOM 595 C C . SER A 1 85 ? 2.532 0.027 9.771 1.00 82.44 85 SER A C 1
ATOM 597 O O . SER A 1 85 ? 2.679 0.969 10.555 1.00 82.44 85 SER A O 1
ATOM 599 N N . ALA A 1 86 ? 1.810 -1.050 10.093 1.00 86.62 86 ALA A N 1
ATOM 600 C CA . ALA A 1 86 ? 1.334 -1.295 11.451 1.00 86.62 86 ALA A CA 1
ATOM 601 C C . ALA A 1 86 ? 2.478 -1.597 12.435 1.00 86.62 86 ALA A C 1
ATOM 603 O O . ALA A 1 86 ? 2.271 -1.462 13.638 1.00 86.62 86 ALA A O 1
ATOM 604 N N . GLU A 1 87 ? 3.659 -1.980 11.947 1.00 87.06 87 GLU A N 1
ATOM 605 C CA . GLU A 1 87 ? 4.851 -2.185 12.777 1.00 87.06 87 GLU A CA 1
ATOM 606 C C . GLU A 1 87 ? 5.431 -0.839 13.230 1.00 87.06 87 GLU A C 1
ATOM 608 O O . GLU A 1 87 ? 5.710 -0.655 14.414 1.00 87.06 87 GLU A O 1
ATOM 613 N N . ASP A 1 88 ? 5.497 0.136 12.315 1.00 89.12 88 ASP A N 1
ATOM 614 C CA . ASP A 1 88 ? 5.969 1.496 12.606 1.00 89.12 88 ASP A CA 1
ATOM 615 C C . ASP A 1 88 ? 4.933 2.315 13.389 1.00 89.12 88 ASP A C 1
ATOM 617 O O . ASP A 1 88 ? 5.267 3.100 14.280 1.00 89.12 88 ASP A O 1
ATOM 621 N N . VAL A 1 89 ? 3.646 2.149 13.056 1.00 94.12 89 VAL A N 1
ATOM 622 C CA . VAL A 1 89 ? 2.527 2.877 13.670 1.00 94.12 89 VAL A CA 1
ATOM 623 C C . VAL A 1 89 ? 1.502 1.878 14.226 1.00 94.12 89 VAL A C 1
ATOM 625 O O . VAL A 1 89 ? 0.440 1.661 13.625 1.00 94.12 89 VAL A O 1
ATOM 628 N N . PRO A 1 90 ? 1.768 1.276 15.403 1.00 92.94 90 PRO A N 1
ATOM 629 C CA . PRO A 1 90 ? 0.932 0.208 15.960 1.00 92.94 90 PRO A CA 1
ATOM 630 C C . PRO A 1 90 ? -0.443 0.704 16.410 1.00 92.94 90 PRO A C 1
ATOM 632 O O . PRO A 1 90 ? -1.450 -0.001 16.289 1.00 92.94 90 PRO A O 1
ATOM 635 N N . VAL A 1 91 ? -0.525 1.954 16.871 1.00 96.50 91 VAL A N 1
ATOM 636 C CA . VAL A 1 91 ? -1.769 2.544 17.372 1.00 96.50 91 VAL A CA 1
ATOM 637 C C . VAL A 1 91 ? -2.757 2.776 16.221 1.00 96.50 91 VAL A C 1
ATOM 639 O O . VAL A 1 91 ? -2.566 3.647 15.372 1.00 96.50 91 VAL A O 1
ATOM 642 N N . LYS A 1 92 ? -3.859 2.014 16.225 1.00 95.88 92 LYS A N 1
ATOM 643 C CA . LYS A 1 92 ? -4.927 2.018 15.203 1.00 95.88 92 LYS A CA 1
ATOM 644 C C . LYS A 1 92 ? -5.476 3.411 14.882 1.00 95.88 92 LYS A C 1
ATOM 646 O O . LYS A 1 92 ? -5.634 3.744 13.709 1.00 95.88 92 LYS A O 1
ATOM 651 N N . SER A 1 93 ? -5.788 4.214 15.900 1.00 96.88 93 SER A N 1
ATOM 652 C CA . SER A 1 93 ? -6.324 5.569 15.710 1.00 96.88 93 SER A CA 1
ATOM 653 C C . SER A 1 93 ? -5.306 6.486 15.035 1.00 96.88 93 SER A C 1
ATOM 655 O O . SER A 1 93 ? -5.657 7.165 14.076 1.00 96.88 93 SER A O 1
ATOM 657 N N . THR A 1 94 ? -4.044 6.442 15.469 1.00 97.19 94 THR A N 1
ATOM 658 C CA . THR A 1 94 ? -2.940 7.199 14.865 1.00 97.19 94 THR A CA 1
ATOM 659 C C . THR A 1 94 ? -2.735 6.812 13.406 1.00 97.19 94 THR A C 1
ATOM 661 O O . THR A 1 94 ? -2.677 7.682 12.540 1.00 97.19 94 THR A O 1
ATOM 664 N N . ARG A 1 95 ? -2.700 5.510 13.104 1.00 96.62 95 ARG A N 1
ATOM 665 C CA . ARG A 1 95 ? -2.540 5.016 11.732 1.00 96.62 95 ARG A CA 1
ATOM 666 C C . ARG A 1 95 ? -3.695 5.452 10.826 1.00 96.62 95 ARG A C 1
ATOM 668 O O . ARG A 1 95 ? -3.460 5.951 9.732 1.00 96.62 95 ARG A O 1
ATOM 675 N N . ARG A 1 96 ? -4.946 5.338 11.289 1.00 97.12 96 ARG A N 1
ATOM 676 C CA . ARG A 1 96 ? -6.120 5.828 10.541 1.00 97.12 96 ARG A CA 1
ATOM 677 C C . ARG A 1 96 ? -6.104 7.340 10.336 1.00 97.12 96 ARG A C 1
ATOM 679 O O . ARG A 1 96 ? -6.484 7.784 9.261 1.00 97.12 96 ARG A O 1
ATOM 686 N N . ALA A 1 97 ? -5.664 8.107 11.332 1.00 97.75 97 ALA A N 1
ATOM 687 C CA . ALA A 1 97 ? -5.525 9.552 11.202 1.00 97.75 97 ALA A CA 1
ATOM 688 C C . ALA A 1 97 ? -4.502 9.915 10.114 1.00 97.75 97 ALA A C 1
ATOM 690 O O . ALA A 1 97 ? -4.817 10.722 9.247 1.00 97.75 97 ALA A O 1
ATOM 691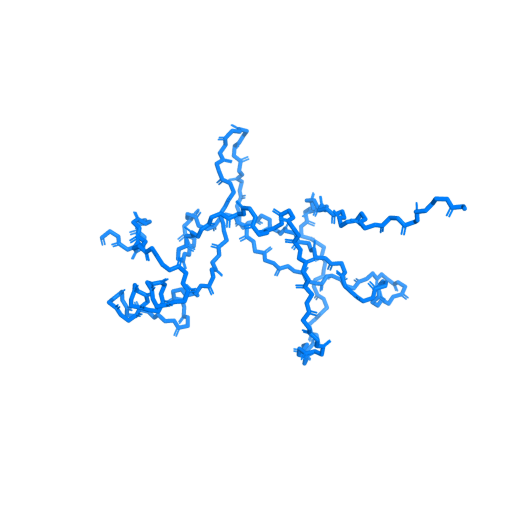 N N . GLN A 1 98 ? -3.340 9.251 10.087 1.00 97.88 98 GLN A N 1
ATOM 692 C CA . GLN A 1 98 ? -2.330 9.467 9.042 1.00 97.88 98 GLN A CA 1
ATOM 693 C C . GLN A 1 98 ? -2.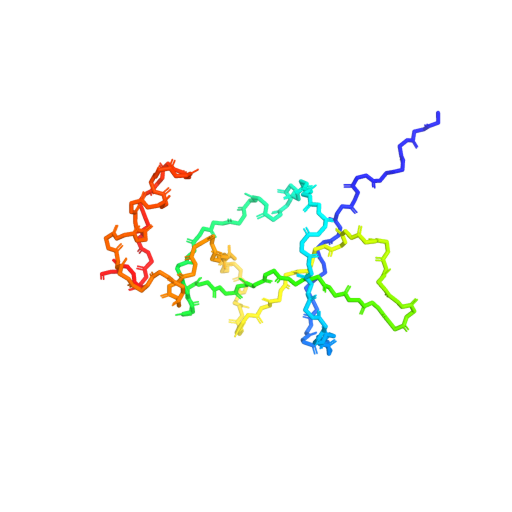837 9.096 7.644 1.00 97.88 98 GLN A C 1
ATOM 695 O O . GLN A 1 98 ? -2.577 9.820 6.685 1.00 97.88 98 GLN A O 1
ATOM 700 N N . LEU A 1 99 ? -3.568 7.985 7.514 1.00 97.81 99 LEU A N 1
ATOM 701 C CA . LEU A 1 99 ? -4.145 7.574 6.231 1.00 97.81 99 LEU A CA 1
ATOM 702 C C . LEU A 1 99 ? -5.203 8.562 5.737 1.00 97.81 99 LEU A C 1
ATOM 704 O O . LEU A 1 99 ? -5.217 8.906 4.557 1.00 97.81 99 LEU A O 1
ATOM 708 N N . LEU A 1 100 ? -6.048 9.061 6.639 1.00 98.06 100 LEU A N 1
ATOM 709 C CA . LEU A 1 100 ? -7.052 10.062 6.301 1.00 98.06 100 LEU A CA 1
ATOM 710 C C . LEU A 1 100 ? -6.404 11.388 5.884 1.00 98.06 100 LEU A C 1
ATOM 712 O O . LEU A 1 100 ? -6.807 11.968 4.883 1.00 98.06 100 LEU A O 1
ATOM 716 N N . GLU A 1 101 ? -5.387 11.839 6.617 1.00 98.12 101 GLU A N 1
ATOM 717 C CA . GLU A 1 101 ? -4.674 13.091 6.346 1.00 98.12 101 GLU A CA 1
ATOM 718 C C . GLU A 1 101 ? -3.894 13.050 5.023 1.00 98.12 101 GLU A C 1
ATOM 720 O O . GLU A 1 101 ? -3.944 14.006 4.252 1.00 98.12 101 GLU A O 1
ATOM 725 N N . ARG A 1 102 ? -3.181 11.951 4.742 1.00 96.75 102 ARG A N 1
ATOM 726 C CA . ARG A 1 102 ? -2.268 11.849 3.587 1.00 96.75 102 ARG A CA 1
ATOM 727 C C . ARG A 1 102 ? -2.921 11.294 2.325 1.00 96.75 102 ARG A C 1
ATOM 729 O O . ARG A 1 102 ? -2.500 11.645 1.228 1.00 96.75 102 ARG A O 1
ATOM 736 N N . TYR A 1 103 ? -3.915 10.419 2.475 1.00 96.75 103 TYR A N 1
ATOM 737 C CA . TYR A 1 103 ? -4.511 9.661 1.369 1.00 96.75 103 TYR A CA 1
ATOM 738 C C . TYR A 1 103 ? -6.039 9.793 1.287 1.00 96.75 103 TYR A C 1
ATOM 740 O O . TYR A 1 103 ? -6.643 9.273 0.353 1.00 96.75 103 TYR A O 1
ATOM 748 N N . GLY A 1 104 ? -6.687 10.479 2.235 1.00 97.69 104 GLY A N 1
ATOM 749 C CA . GLY A 1 104 ? -8.107 10.824 2.136 1.00 97.69 104 GLY A CA 1
ATOM 750 C C . GLY A 1 104 ? -9.093 9.675 2.368 1.00 97.69 104 GLY A C 1
ATOM 751 O O . GLY A 1 104 ? -10.253 9.801 1.981 1.00 97.69 104 GLY A O 1
ATOM 752 N N . PHE A 1 105 ? -8.683 8.565 2.996 1.00 97.75 105 PHE A N 1
ATOM 753 C CA . PHE A 1 105 ? -9.573 7.427 3.267 1.00 97.75 105 PHE A CA 1
ATOM 754 C C . PHE A 1 105 ? -9.413 6.851 4.682 1.00 97.75 105 PHE A C 1
ATOM 756 O O . PHE A 1 105 ? -8.395 7.029 5.350 1.00 97.75 105 PHE A O 1
ATOM 763 N N . MET A 1 106 ? -10.427 6.107 5.138 1.00 96.88 106 MET A N 1
ATOM 764 C CA . MET A 1 106 ? -10.389 5.349 6.393 1.00 96.88 106 MET A CA 1
ATOM 765 C C . MET A 1 106 ? -10.164 3.860 6.119 1.00 96.88 106 MET A C 1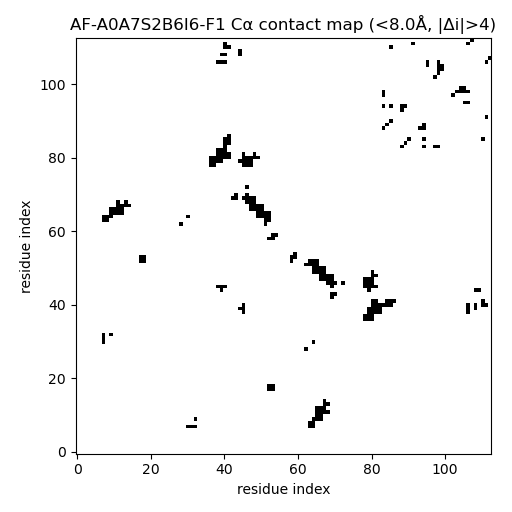
ATOM 767 O O . MET A 1 106 ? -11.010 3.203 5.520 1.00 96.88 106 MET A O 1
ATOM 771 N N . CYS A 1 107 ? -9.049 3.299 6.593 1.00 96.88 107 CYS A N 1
ATOM 772 C CA . CYS A 1 107 ? -8.754 1.879 6.387 1.00 96.88 107 CYS A CA 1
ATOM 773 C C . CYS A 1 107 ? -9.687 0.949 7.185 1.00 96.88 107 CYS A C 1
ATOM 775 O O . CYS A 1 107 ? -9.903 1.139 8.392 1.00 96.88 107 CYS A O 1
ATOM 777 N N . SER A 1 108 ? -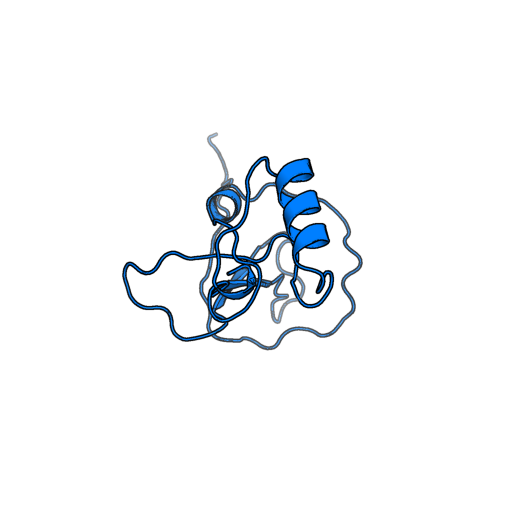10.162 -0.106 6.521 1.00 95.56 108 SER A N 1
ATOM 778 C CA . SER A 1 108 ? -11.047 -1.147 7.057 1.00 95.56 108 SER A CA 1
ATOM 779 C C . SER A 1 108 ? -10.461 -2.567 6.963 1.00 95.56 108 SER A C 1
ATOM 781 O O . SER A 1 108 ? -11.220 -3.529 7.012 1.00 95.56 108 SER A O 1
ATOM 783 N N . CYS A 1 109 ? -9.138 -2.717 6.804 1.00 96.12 109 CYS A N 1
ATOM 784 C CA . CYS A 1 109 ? -8.488 -4.036 6.819 1.00 96.12 109 CYS A CA 1
ATOM 785 C C . CYS A 1 109 ? -8.639 -4.734 8.185 1.00 96.12 109 CYS A C 1
ATOM 787 O O . CYS A 1 109 ? -8.968 -4.086 9.182 1.00 96.12 109 CYS A O 1
ATOM 789 N N . SER A 1 110 ? -8.346 -6.032 8.253 1.00 94.56 110 SER A N 1
ATOM 790 C CA . SER A 1 110 ? -8.465 -6.853 9.467 1.00 94.56 110 SER A CA 1
ATOM 791 C C . SER A 1 110 ? -7.602 -6.350 10.630 1.00 94.56 110 SER A C 1
ATOM 793 O O . SER A 1 110 ? -8.066 -6.338 11.766 1.00 94.56 110 SER A O 1
ATOM 795 N N . THR A 1 111 ? -6.406 -5.812 10.367 1.00 93.62 111 THR A N 1
ATOM 796 C CA . THR A 1 111 ? -5.555 -5.161 11.389 1.00 93.62 111 THR A CA 1
ATOM 797 C C . THR A 1 111 ? -6.210 -3.910 11.993 1.00 93.62 111 THR A C 1
ATOM 799 O O . THR A 1 111 ? -5.839 -3.441 13.070 1.00 93.62 111 THR A O 1
ATOM 802 N N . CYS A 1 112 ? -7.154 -3.312 11.269 1.00 93.44 112 CYS A N 1
ATOM 803 C CA . CYS A 1 112 ? -7.921 -2.143 11.676 1.00 93.44 112 CYS A CA 1
ATOM 804 C C . CYS A 1 112 ? -9.364 -2.484 12.076 1.00 93.44 112 CYS A C 1
ATOM 806 O O . CYS A 1 112 ? -10.088 -1.553 12.447 1.00 93.44 112 CYS A O 1
ATOM 808 N N . ALA A 1 113 ? -9.803 -3.744 12.004 1.00 85.62 113 ALA A N 1
ATOM 809 C CA . ALA A 1 113 ? -11.115 -4.151 12.507 1.00 85.62 113 ALA A CA 1
ATOM 810 C C . ALA A 1 113 ? -11.238 -3.809 14.000 1.00 85.62 113 ALA A C 1
ATOM 812 O O . ALA A 1 113 ? -10.216 -3.838 14.725 1.00 85.62 113 ALA A O 1
#

Radius of gyration: 15.89 Å; Cα contacts (8 Å, |Δi|>4): 140; chains: 1; bounding box: 37×30×51 Å

InterPro domains:
  IPR001214 SET domain [PF00856] (30-83)
  IPR001214 SET domain [PS50280] (1-84)
  IPR046341 SET domain superfamily [G3DSA:2.170.270.10] (4-113)
  IPR046341 SET domain superfamily [SSF82199] (21-112)

Organism: NCBI:txid41880

pLDDT: mean 78.12, std 21.42, range [36.44, 98.12]

Secondary structure (DSSP, 8-state):
-------------S------S----------TTGGGPEE-SSTTT--EEEE-PPBTTBS-SS-PPEEEESS---TTPPPEE-SS-TTT---HHHHHHHHHHHHS----SGGG-

Nearest PDB structures (foldseek):
  6cby-assembly2_B  TM=8.663E-01  e=9.173E-03  Homo sapiens
  6yba-assembly1_C  TM=3.856E-01  e=8.470E+00  Human adenovirus 41

Sequence (113 aa):
GADASNAVTIDIAPLASTCASALSVEGSALYLLSSMLNHACGAPDANVEFAFLCGEDGCGRGGDLTLLATRDIRAGEELRVSYVSAEDVPVKSTRRAQLLERYGFMCSCSTCA

Solvent-accessible surface area (backbone atoms only — not comparable to full-atom values): 7481 Å² total; per-residue (Å²): 135,87,8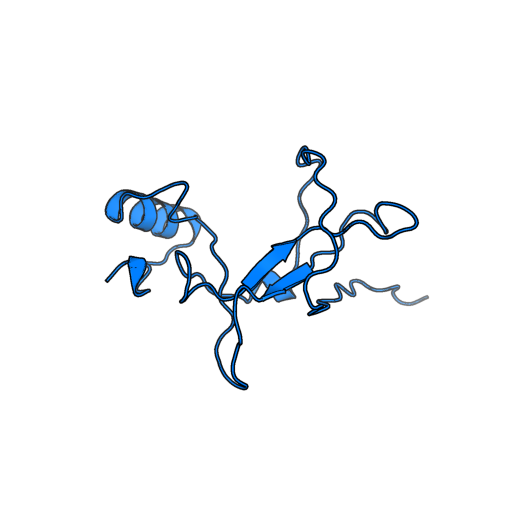1,88,69,94,70,80,66,74,54,81,56,77,95,66,86,78,76,91,64,88,77,74,84,84,76,85,83,88,55,72,76,67,70,70,47,47,77,16,45,42,76,81,64,19,35,32,43,87,40,77,74,57,49,98,94,38,69,52,79,84,79,60,57,30,45,36,65,76,54,95,76,57,92,92,59,81,66,15,29,52,90,58,44,39,84,83,40,64,53,59,68,61,42,38,49,52,37,33,74,76,71,70,44,79,73,76,40,80,90,56,101

Mean predicted aligned error: 9.9 Å